Protein AF-A0A1I6BSB5-F1 (afdb_monomer)

Sequence (96 aa):
MFKRLLEFLFGSKPVQDVSISQTVQTVASDDEYSLTKKQTEYALKLIKRLEGEYELAVDPSELKVKDLNRLIAHNRFKNKGTLVNLAKKGVLRKAQ

Radius of gyration: 15.85 Å; Cα contacts (8 Å, |Δi|>4): 82; chains: 1; bounding box: 37×31×41 Å

Secondary structure (DSSP, 8-state):
--HHHHHHHH-------------------TT-PBPPHHHHHHHHHHHHTTTTTEEE-S-GGG-BHHHHHHHHHHHHH--HHHHHHHHHTTSEEE--

Solvent-accessible surface area (backbone atoms only — not comparable to full-atom values): 5972 Å² total; per-residue (Å²): 126,67,68,64,52,52,41,70,77,65,62,73,79,90,84,81,94,77,82,95,72,98,65,95,65,79,74,76,62,92,69,73,48,61,51,52,72,70,52,37,57,49,40,51,58,54,48,59,74,35,63,84,53,33,40,80,58,54,63,73,79,73,42,30,52,65,54,43,51,35,51,50,46,24,74,74,68,67,40,63,67,40,56,54,53,36,34,76,69,49,48,28,38,72,47,130

pLDDT: mean 77.74, std 20.62, range [34.59, 96.31]

Structure (mmCIF, N/CA/C/O backbone):
data_AF-A0A1I6BSB5-F1
#
_entry.id   AF-A0A1I6BSB5-F1
#
loop_
_atom_site.group_PDB
_atom_site.id
_atom_site.type_symbol
_atom_site.label_atom_id
_atom_site.label_alt_id
_atom_site.label_comp_id
_atom_site.label_asym_id
_atom_site.label_entity_id
_atom_site.label_seq_id
_atom_site.pdbx_PDB_ins_code
_atom_site.Cartn_x
_atom_site.Cartn_y
_atom_site.Cartn_z
_atom_site.occupancy
_atom_site.B_iso_or_equiv
_atom_site.auth_seq_id
_atom_site.auth_comp_id
_atom_site.auth_asym_id
_atom_site.auth_atom_id
_atom_site.pdbx_PDB_model_num
ATOM 1 N N . MET A 1 1 ? 1.247 1.759 -22.387 1.00 54.09 1 MET A N 1
ATOM 2 C CA . MET A 1 1 ? 1.660 3.042 -21.764 1.00 54.09 1 MET A CA 1
ATOM 3 C C . MET A 1 1 ? 2.070 2.923 -20.283 1.00 54.09 1 MET A C 1
ATOM 5 O O . MET A 1 1 ? 2.857 3.739 -19.831 1.00 54.09 1 MET A O 1
ATOM 9 N N . PHE A 1 2 ? 1.615 1.909 -19.527 1.00 55.41 2 PHE A N 1
ATOM 10 C CA . PHE A 1 2 ? 1.982 1.722 -18.105 1.00 55.41 2 PHE A CA 1
ATOM 11 C C . PHE A 1 2 ? 3.404 1.167 -17.873 1.00 55.41 2 PHE A C 1
ATOM 13 O O . PHE A 1 2 ? 4.065 1.557 -16.916 1.00 55.41 2 PHE A O 1
ATOM 20 N N . LYS A 1 3 ? 3.894 0.311 -18.786 1.00 52.59 3 LYS A N 1
ATOM 21 C CA . LYS A 1 3 ? 5.205 -0.364 -18.693 1.00 52.59 3 LYS A CA 1
ATOM 22 C C . LYS A 1 3 ? 6.389 0.623 -18.615 1.00 52.59 3 LYS A C 1
ATOM 24 O O . LYS A 1 3 ? 7.204 0.518 -17.709 1.00 52.59 3 LYS A O 1
ATOM 29 N N . ARG A 1 4 ? 6.381 1.675 -19.449 1.00 59.69 4 ARG A N 1
ATOM 30 C CA . ARG A 1 4 ? 7.403 2.747 -19.452 1.00 59.69 4 ARG A CA 1
ATOM 31 C C . ARG A 1 4 ? 7.471 3.571 -18.159 1.00 59.69 4 ARG A C 1
ATOM 33 O O . ARG A 1 4 ? 8.517 4.117 -17.840 1.00 59.69 4 ARG A O 1
ATOM 40 N N . LEU A 1 5 ? 6.369 3.690 -17.413 1.00 58.28 5 LEU A N 1
ATOM 41 C CA . LEU A 1 5 ? 6.350 4.456 -16.160 1.00 58.28 5 LEU A CA 1
ATOM 42 C C . LEU A 1 5 ? 6.969 3.663 -15.004 1.00 58.28 5 LEU A C 1
ATOM 44 O O . LEU A 1 5 ? 7.631 4.245 -14.153 1.00 58.28 5 LEU A O 1
ATOM 48 N N . LEU A 1 6 ? 6.782 2.341 -14.990 1.00 61.31 6 LEU A N 1
ATOM 49 C CA . LEU A 1 6 ? 7.470 1.461 -14.044 1.00 61.31 6 LEU A CA 1
ATOM 50 C C . LEU A 1 6 ? 8.975 1.421 -14.336 1.00 61.31 6 LEU A C 1
ATOM 52 O O . LEU A 1 6 ? 9.768 1.511 -13.406 1.00 61.31 6 LEU A O 1
ATOM 56 N N . GLU A 1 7 ? 9.363 1.388 -15.614 1.00 59.00 7 GLU A N 1
ATOM 57 C CA . GLU A 1 7 ? 10.765 1.517 -16.036 1.00 59.00 7 GLU A CA 1
ATOM 58 C C . GLU A 1 7 ? 11.378 2.863 -15.615 1.00 59.00 7 GLU A C 1
ATOM 60 O O . GLU A 1 7 ? 12.497 2.886 -15.115 1.00 59.00 7 GLU A O 1
ATOM 65 N N . PHE A 1 8 ? 10.643 3.974 -15.740 1.00 65.62 8 PHE A N 1
ATOM 66 C CA . PHE A 1 8 ? 11.106 5.299 -15.309 1.00 65.62 8 PHE A CA 1
ATOM 67 C C . PHE A 1 8 ? 11.229 5.431 -13.781 1.00 65.62 8 PHE A C 1
ATOM 69 O O . PHE A 1 8 ? 12.173 6.041 -13.288 1.00 65.62 8 PHE A O 1
ATOM 76 N N . LEU A 1 9 ? 10.289 4.859 -13.021 1.00 61.56 9 LEU A N 1
ATOM 77 C CA . LEU A 1 9 ? 10.278 4.954 -11.556 1.00 61.56 9 LEU A CA 1
ATOM 78 C C . LEU A 1 9 ? 11.246 3.978 -10.871 1.00 61.56 9 LEU A C 1
ATOM 80 O O . LEU A 1 9 ? 11.667 4.248 -9.747 1.00 61.56 9 LEU A O 1
ATOM 84 N N . PHE A 1 10 ? 11.593 2.858 -11.517 1.00 66.25 10 PHE A N 1
ATOM 85 C CA . PHE A 1 10 ? 12.376 1.784 -10.890 1.00 66.25 10 PHE A CA 1
ATOM 86 C C . PHE A 1 10 ? 13.611 1.331 -11.676 1.00 66.25 10 PHE A C 1
ATOM 88 O O . PHE A 1 10 ? 14.343 0.488 -11.171 1.00 66.25 10 PHE A O 1
ATOM 95 N N . GLY A 1 11 ? 13.878 1.904 -12.854 1.00 48.19 11 GLY A N 1
ATOM 96 C CA . GLY A 1 11 ? 15.150 1.795 -13.569 1.00 48.19 11 GLY A CA 1
ATOM 97 C C . GLY A 1 11 ? 15.646 0.364 -13.770 1.00 48.19 11 GLY A C 1
ATOM 98 O O . GLY A 1 11 ? 16.581 -0.060 -13.096 1.00 48.19 11 GLY A O 1
ATOM 99 N N . SER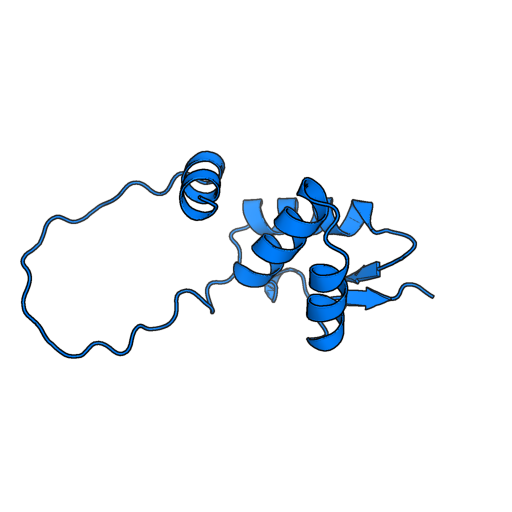 A 1 12 ? 15.076 -0.365 -14.732 1.00 51.62 12 SER A N 1
ATOM 100 C CA . SER A 1 12 ? 15.689 -1.608 -15.212 1.00 51.62 12 SER A CA 1
ATOM 101 C C . SER A 1 12 ? 16.541 -1.295 -16.443 1.00 51.62 12 SER A C 1
ATOM 103 O O . SER A 1 12 ? 16.018 -0.857 -17.467 1.00 51.62 12 SER A O 1
ATOM 105 N N . LYS A 1 13 ? 17.866 -1.455 -16.335 1.00 52.81 13 LYS A N 1
ATOM 106 C CA . LYS A 1 13 ? 18.762 -1.429 -17.500 1.00 52.81 13 LYS A CA 1
ATOM 107 C C . LYS A 1 13 ? 18.539 -2.717 -18.301 1.00 52.81 13 LYS A C 1
ATOM 109 O O . LYS A 1 13 ? 18.580 -3.784 -17.689 1.00 52.81 13 LYS A O 1
ATOM 114 N N . PRO A 1 14 ? 18.367 -2.669 -19.632 1.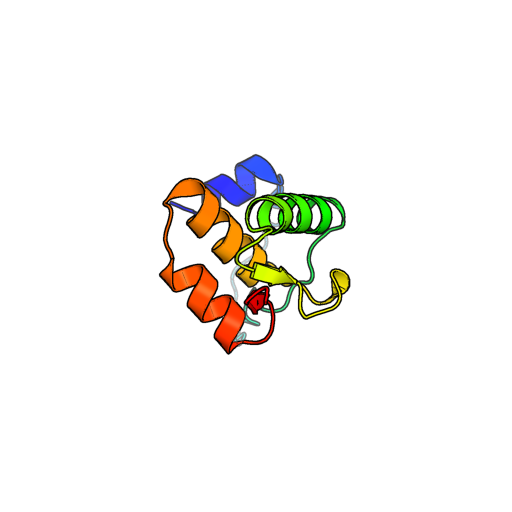00 44.47 14 PRO A N 1
ATOM 115 C CA . PRO A 1 14 ? 18.387 -3.884 -20.428 1.00 44.47 14 PRO A CA 1
ATOM 116 C C . PRO A 1 14 ? 19.832 -4.389 -20.512 1.00 44.47 14 PRO A C 1
ATOM 118 O O . PRO A 1 14 ? 20.711 -3.697 -21.021 1.00 44.47 14 PRO A O 1
ATOM 121 N N . VAL A 1 15 ? 20.085 -5.595 -20.008 1.00 52.69 15 VAL A N 1
ATOM 122 C CA . VAL A 1 15 ? 21.269 -6.374 -20.379 1.00 52.69 15 VAL A CA 1
ATOM 123 C C . VAL A 1 15 ? 20.758 -7.653 -21.021 1.00 52.69 15 VAL A C 1
ATOM 125 O O . VAL A 1 15 ? 20.265 -8.525 -20.310 1.00 52.69 15 VAL A O 1
ATOM 128 N N . GLN A 1 16 ? 20.844 -7.722 -22.351 1.00 41.91 16 GLN A N 1
ATOM 129 C CA . GLN A 1 16 ? 21.429 -8.830 -23.121 1.00 41.91 16 GLN A CA 1
ATOM 130 C C . GLN A 1 16 ? 20.982 -8.753 -24.582 1.00 41.91 16 GLN A C 1
ATOM 132 O O . GLN A 1 16 ? 19.799 -8.852 -24.898 1.00 41.91 16 GLN A O 1
ATOM 137 N N . ASP A 1 17 ? 21.972 -8.594 -25.452 1.00 49.69 17 ASP A N 1
ATOM 138 C CA . ASP A 1 17 ? 21.891 -8.892 -26.874 1.00 49.69 17 ASP A CA 1
ATOM 139 C C . ASP A 1 17 ? 22.486 -10.296 -27.044 1.00 49.69 17 ASP A C 1
ATOM 141 O O . ASP A 1 17 ? 23.705 -10.443 -27.001 1.00 49.69 17 ASP A O 1
ATOM 145 N N . VAL A 1 18 ? 21.647 -11.339 -27.096 1.00 44.88 18 VAL A N 1
ATOM 146 C CA . VAL A 1 18 ? 22.058 -12.687 -27.529 1.00 44.88 18 VAL A CA 1
ATOM 147 C C . VAL A 1 18 ? 20.892 -13.391 -28.238 1.00 44.88 18 VAL A C 1
ATOM 149 O O . VAL A 1 18 ? 19.926 -13.823 -27.616 1.00 44.88 18 VAL A O 1
ATOM 152 N N . SER A 1 19 ? 21.039 -13.479 -29.561 1.00 44.34 19 SER A N 1
ATOM 153 C CA . SER A 1 19 ? 20.674 -14.562 -30.488 1.00 44.34 19 SER A CA 1
ATOM 154 C C . SER A 1 19 ? 19.376 -15.344 -30.253 1.00 44.34 19 SER A C 1
ATOM 156 O O . SER A 1 19 ? 19.279 -16.240 -29.418 1.00 44.34 19 SER A O 1
ATOM 158 N N . ILE A 1 20 ? 18.406 -15.078 -31.128 1.00 52.91 20 ILE A N 1
ATOM 159 C CA . ILE A 1 20 ? 17.122 -15.773 -31.240 1.00 52.91 20 ILE A CA 1
ATOM 160 C C . ILE A 1 20 ? 17.347 -17.226 -31.694 1.00 52.91 20 ILE A C 1
ATOM 162 O O . ILE A 1 20 ? 17.808 -17.482 -32.804 1.00 52.91 20 ILE A O 1
ATOM 166 N N . SER A 1 21 ? 16.950 -18.188 -30.864 1.00 44.62 21 SER A N 1
ATOM 167 C CA . SER A 1 21 ? 16.553 -19.528 -31.304 1.00 44.62 21 SER A CA 1
ATOM 168 C C . SER A 1 21 ? 15.274 -19.913 -30.574 1.00 44.62 21 SER A C 1
ATOM 170 O O . SER A 1 21 ? 15.202 -19.898 -29.347 1.00 44.62 21 SER A O 1
ATOM 172 N N . GLN A 1 22 ? 14.234 -20.181 -31.360 1.00 50.81 22 GLN A N 1
ATOM 173 C CA . GLN A 1 22 ? 12.923 -20.597 -30.885 1.00 50.81 22 GLN A CA 1
ATOM 174 C C . GLN A 1 22 ? 13.028 -21.948 -30.174 1.00 50.81 22 GLN A C 1
ATOM 176 O O . GLN A 1 22 ? 13.118 -22.995 -30.806 1.00 50.81 22 GLN A O 1
ATOM 181 N N . THR A 1 23 ? 12.923 -21.921 -28.851 1.00 35.34 23 THR A N 1
ATOM 182 C CA . THR A 1 23 ? 12.451 -23.052 -28.054 1.00 35.34 23 THR A CA 1
ATOM 183 C C . THR A 1 23 ? 11.323 -22.552 -27.176 1.00 35.34 23 THR A C 1
ATOM 185 O O . THR A 1 23 ? 11.470 -21.543 -26.490 1.00 35.34 23 THR A O 1
ATOM 188 N N . VAL A 1 24 ? 10.194 -23.251 -27.256 1.00 44.84 24 VAL A N 1
ATOM 189 C CA . VAL A 1 24 ? 8.959 -23.052 -26.499 1.00 44.84 24 VAL A CA 1
ATOM 190 C C . VAL A 1 24 ? 9.278 -22.826 -25.019 1.00 44.84 24 VAL A C 1
ATOM 192 O O . VAL A 1 24 ? 9.462 -23.768 -24.258 1.00 44.84 24 VAL A O 1
ATOM 195 N N . GLN A 1 25 ? 9.354 -21.564 -24.608 1.00 35.56 25 GLN A N 1
ATOM 196 C CA . GLN A 1 25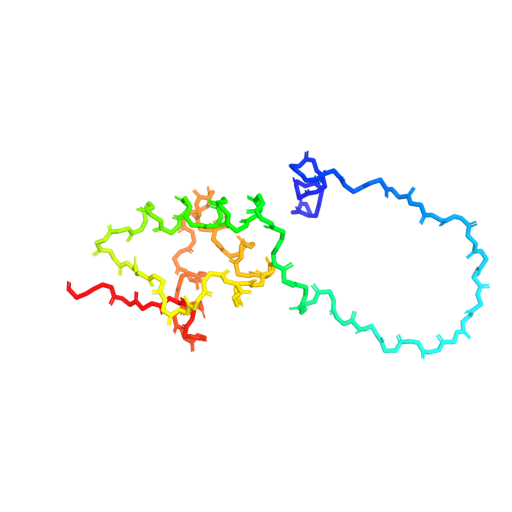 ? 9.287 -21.181 -23.211 1.00 35.56 25 GLN A CA 1
ATOM 197 C C . GLN A 1 25 ? 7.860 -20.712 -22.996 1.00 35.56 25 GLN A C 1
ATOM 199 O O . GLN A 1 25 ? 7.463 -19.638 -23.450 1.00 35.56 25 GLN A O 1
ATOM 204 N N . THR A 1 26 ? 7.072 -21.557 -22.328 1.00 34.59 26 THR A N 1
ATOM 205 C CA . THR A 1 26 ? 6.027 -21.090 -21.418 1.00 34.59 26 THR A CA 1
ATOM 206 C C . THR A 1 26 ? 6.517 -19.792 -20.811 1.00 34.59 26 THR A C 1
ATOM 208 O O . THR A 1 26 ? 7.514 -19.804 -20.090 1.00 34.59 26 THR A O 1
ATOM 211 N N . VAL A 1 27 ? 5.879 -18.685 -21.187 1.00 41.84 27 VAL A N 1
ATOM 212 C CA . VAL A 1 27 ? 6.094 -17.386 -20.569 1.00 41.84 27 VAL A CA 1
ATOM 213 C C . VAL A 1 27 ? 5.839 -17.598 -19.085 1.00 41.84 27 VAL A C 1
ATOM 215 O O . VAL A 1 27 ? 4.693 -17.636 -18.646 1.00 41.84 27 VAL A O 1
ATOM 218 N N . ALA A 1 28 ? 6.912 -17.866 -18.338 1.00 39.03 28 ALA A N 1
ATOM 219 C CA . ALA A 1 28 ? 6.930 -17.802 -16.898 1.00 39.03 28 ALA A CA 1
ATOM 220 C C . ALA A 1 28 ? 6.493 -16.378 -16.626 1.00 39.03 28 ALA A C 1
ATOM 222 O O . ALA A 1 28 ? 7.192 -15.406 -16.904 1.00 39.03 28 ALA A O 1
ATOM 223 N N . SER A 1 29 ? 5.215 -16.286 -16.319 1.00 43.66 29 SER A N 1
ATOM 224 C CA . SER A 1 29 ? 4.484 -15.058 -16.227 1.00 43.66 29 SER A CA 1
ATOM 225 C C . SER A 1 29 ? 5.243 -14.159 -15.260 1.00 43.66 29 SER A C 1
ATOM 227 O O . SER A 1 29 ? 5.527 -14.597 -14.146 1.00 43.66 29 SER A O 1
ATOM 229 N N . ASP A 1 30 ? 5.529 -12.918 -15.663 1.00 49.69 30 ASP A N 1
ATOM 230 C CA . ASP A 1 30 ? 6.091 -11.798 -14.869 1.00 49.69 30 ASP A CA 1
ATOM 231 C C . ASP A 1 30 ? 5.267 -11.470 -13.585 1.00 49.69 30 ASP A C 1
ATOM 233 O O . ASP A 1 30 ? 5.361 -10.404 -12.977 1.00 49.69 30 ASP A O 1
ATOM 237 N N . ASP A 1 31 ? 4.396 -12.389 -13.185 1.00 48.38 31 ASP A N 1
ATOM 238 C CA . ASP A 1 31 ? 3.234 -12.270 -12.330 1.00 48.38 31 ASP A CA 1
ATOM 239 C C . ASP A 1 31 ? 3.506 -12.695 -10.882 1.00 48.38 31 ASP A C 1
ATOM 241 O O . ASP A 1 31 ? 2.670 -12.434 -10.013 1.00 48.38 31 ASP A O 1
ATOM 245 N N . GLU A 1 32 ? 4.654 -13.324 -10.620 1.00 55.38 32 GLU A N 1
ATOM 246 C CA . GLU A 1 32 ? 5.031 -13.860 -9.306 1.00 55.38 32 GLU A CA 1
ATOM 247 C C . GLU A 1 32 ? 6.227 -13.178 -8.646 1.00 55.38 32 GLU A C 1
ATOM 249 O O . GLU A 1 32 ? 6.592 -13.549 -7.534 1.00 55.38 32 GLU A O 1
ATOM 254 N N . TYR A 1 33 ? 6.803 -12.144 -9.259 1.00 68.81 33 TYR A N 1
ATOM 255 C CA . TYR A 1 33 ? 7.903 -11.431 -8.620 1.00 68.81 33 TYR A CA 1
ATOM 256 C C . TYR A 1 33 ? 7.428 -10.682 -7.365 1.00 68.81 33 TYR A C 1
ATOM 258 O O . TYR A 1 33 ? 6.537 -9.821 -7.418 1.00 68.81 33 TYR A O 1
ATOM 266 N N . SER A 1 34 ? 8.046 -11.025 -6.232 1.00 80.38 34 SER A N 1
ATOM 267 C CA . SER A 1 34 ? 7.960 -10.285 -4.973 1.00 80.38 34 SER A CA 1
ATOM 268 C C . SER A 1 34 ? 8.464 -8.856 -5.160 1.00 80.38 34 SER A C 1
ATOM 270 O O . SER A 1 34 ? 9.356 -8.586 -5.969 1.00 80.38 34 SER A O 1
ATOM 272 N N . LEU A 1 35 ? 7.890 -7.918 -4.410 1.00 87.75 35 LEU A N 1
ATOM 273 C CA . LEU A 1 35 ? 8.327 -6.526 -4.450 1.00 87.75 35 LEU A CA 1
ATOM 274 C C . LEU A 1 35 ? 9.745 -6.362 -3.880 1.00 87.75 35 LEU A C 1
ATOM 276 O O . LEU A 1 35 ? 10.108 -6.953 -2.866 1.00 87.75 35 LEU A O 1
ATOM 280 N N . THR A 1 36 ? 10.540 -5.483 -4.495 1.00 90.62 36 THR A N 1
ATOM 281 C CA . THR A 1 36 ? 11.761 -4.971 -3.852 1.00 90.62 36 THR A CA 1
ATOM 282 C C . THR A 1 36 ? 11.398 -4.141 -2.620 1.00 90.62 36 THR A C 1
ATOM 284 O O . THR A 1 36 ? 10.321 -3.549 -2.565 1.00 90.62 36 THR A O 1
ATOM 287 N N . LYS A 1 37 ? 12.328 -3.975 -1.671 1.00 90.00 37 LYS A N 1
ATOM 288 C CA . LYS A 1 37 ? 12.106 -3.164 -0.458 1.00 90.00 37 LYS A CA 1
ATOM 289 C C . LYS A 1 37 ? 11.505 -1.779 -0.752 1.00 90.00 37 LYS A C 1
ATOM 291 O O . LYS A 1 37 ? 10.507 -1.400 -0.148 1.00 90.00 37 LYS A O 1
ATOM 296 N N . LYS A 1 38 ? 12.053 -1.058 -1.739 1.00 91.12 38 LYS A N 1
ATOM 297 C CA . LYS A 1 38 ? 11.546 0.266 -2.154 1.00 91.12 38 LYS A CA 1
ATOM 298 C C . LYS A 1 38 ? 10.122 0.201 -2.714 1.00 91.12 38 LYS A C 1
ATOM 300 O O . LYS A 1 38 ? 9.322 1.106 -2.492 1.00 91.12 38 LYS A O 1
ATOM 305 N N . GLN A 1 39 ? 9.805 -0.853 -3.463 1.00 91.94 39 GLN A N 1
ATOM 306 C CA . GLN A 1 39 ? 8.463 -1.064 -4.002 1.00 91.94 39 GLN A CA 1
ATOM 307 C C . GLN A 1 39 ? 7.462 -1.416 -2.898 1.00 91.94 39 GLN A C 1
ATOM 309 O O . GLN A 1 39 ? 6.351 -0.889 -2.924 1.00 91.94 39 GLN A O 1
ATOM 314 N N . THR A 1 40 ? 7.852 -2.231 -1.914 1.00 93.94 40 THR A N 1
ATOM 315 C CA . THR A 1 40 ? 7.031 -2.548 -0.737 1.00 93.94 40 THR A CA 1
ATOM 316 C C . THR A 1 40 ? 6.749 -1.297 0.086 1.00 93.94 40 THR A C 1
ATOM 318 O O . THR A 1 40 ? 5.593 -0.999 0.367 1.00 93.94 40 THR A O 1
ATOM 321 N N . GLU A 1 41 ? 7.774 -0.498 0.398 1.00 95.38 41 GLU A N 1
ATOM 322 C CA . GLU A 1 41 ? 7.617 0.785 1.100 1.00 95.38 41 GLU A CA 1
ATOM 323 C C . GLU A 1 41 ? 6.644 1.716 0.364 1.00 95.38 41 GLU A C 1
ATOM 325 O O . GLU A 1 41 ? 5.771 2.346 0.971 1.00 95.38 41 GLU A O 1
ATOM 330 N N . TYR A 1 42 ? 6.749 1.775 -0.965 1.00 95.50 42 TYR A N 1
ATOM 331 C CA . TYR A 1 42 ? 5.836 2.568 -1.774 1.00 95.50 42 TYR A CA 1
ATOM 332 C C . TYR A 1 42 ? 4.406 2.007 -1.768 1.00 95.50 42 TYR A C 1
ATOM 334 O O . TYR A 1 42 ? 3.460 2.780 -1.614 1.00 95.50 42 TYR A O 1
ATOM 342 N N . ALA A 1 43 ? 4.231 0.686 -1.874 1.00 95.56 43 ALA A N 1
ATOM 343 C CA . ALA A 1 43 ? 2.925 0.035 -1.777 1.00 95.56 43 ALA A CA 1
ATOM 344 C C . ALA A 1 43 ? 2.249 0.339 -0.433 1.00 95.56 43 ALA A C 1
ATOM 346 O O . ALA A 1 43 ? 1.099 0.775 -0.412 1.00 95.56 43 ALA A O 1
ATOM 347 N N . LEU A 1 44 ? 2.985 0.213 0.674 1.00 95.94 44 LEU A N 1
ATOM 348 C CA . LEU A 1 44 ? 2.497 0.537 2.014 1.00 95.94 44 LEU A CA 1
ATOM 349 C C . LEU A 1 44 ? 2.083 2.007 2.128 1.00 95.94 44 LEU A C 1
ATOM 351 O O . LEU A 1 44 ? 1.020 2.306 2.664 1.00 95.94 44 LEU A O 1
ATOM 355 N N . LYS A 1 45 ? 2.854 2.936 1.550 1.00 96.31 45 LYS A N 1
ATOM 356 C CA . LYS A 1 45 ? 2.475 4.358 1.499 1.00 96.31 45 LYS A CA 1
ATOM 357 C C . LYS A 1 45 ? 1.176 4.596 0.724 1.00 96.31 45 LYS A C 1
ATOM 359 O O . LYS A 1 45 ? 0.423 5.504 1.073 1.00 96.31 45 LYS A O 1
ATOM 364 N N . LEU A 1 46 ? 0.919 3.831 -0.339 1.00 95.50 46 LEU A N 1
ATOM 365 C CA . LEU A 1 46 ? -0.335 3.919 -1.089 1.00 95.50 46 LEU A CA 1
ATOM 366 C C . LEU A 1 46 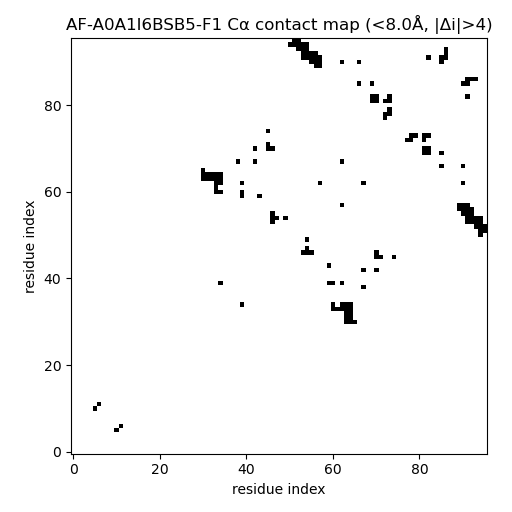? -1.509 3.357 -0.287 1.00 95.50 46 LEU A C 1
ATOM 368 O O . LEU A 1 46 ? -2.556 3.995 -0.263 1.00 95.50 46 LEU A O 1
ATOM 372 N N . ILE A 1 47 ? -1.326 2.218 0.385 1.00 94.56 47 ILE A N 1
ATOM 373 C CA . ILE A 1 47 ? -2.351 1.607 1.242 1.00 94.56 47 ILE A CA 1
ATOM 374 C C . ILE A 1 47 ? -2.673 2.514 2.426 1.00 94.56 47 ILE A C 1
ATOM 376 O O . ILE A 1 47 ? -3.841 2.706 2.729 1.00 94.56 47 ILE A O 1
ATOM 380 N N . LYS A 1 48 ? -1.669 3.169 3.018 1.00 94.25 48 LYS A N 1
ATOM 381 C CA . LYS A 1 48 ? -1.863 4.144 4.097 1.00 94.25 48 LYS A CA 1
ATOM 382 C C . LYS A 1 48 ? -2.840 5.267 3.724 1.00 94.25 48 LYS A C 1
ATOM 384 O O . LYS A 1 48 ? -3.578 5.768 4.554 1.00 94.25 48 LYS A O 1
ATOM 389 N N . ARG A 1 49 ? -2.892 5.663 2.449 1.00 92.81 49 ARG A N 1
ATOM 390 C CA . ARG A 1 49 ? -3.849 6.680 1.967 1.00 92.81 49 ARG A CA 1
ATOM 391 C C . ARG A 1 49 ? -5.288 6.170 1.866 1.00 92.81 49 ARG A C 1
ATOM 393 O O . ARG A 1 49 ? -6.171 6.965 1.567 1.00 92.81 49 ARG A O 1
ATOM 400 N N . LEU A 1 50 ? -5.491 4.865 2.017 1.00 91.88 50 LEU A N 1
ATOM 401 C CA . LEU A 1 50 ? -6.790 4.196 2.038 1.00 91.88 50 LEU A CA 1
ATOM 402 C C . LEU A 1 50 ? -7.257 3.908 3.473 1.00 91.88 50 LEU A C 1
ATOM 404 O O . LEU A 1 50 ? -8.308 3.288 3.634 1.00 91.88 50 LEU A O 1
ATOM 408 N N . GLU A 1 51 ? -6.487 4.326 4.490 1.00 83.88 51 GLU A N 1
ATOM 409 C CA . GLU A 1 51 ? -6.860 4.200 5.903 1.00 83.88 51 GLU A CA 1
ATOM 410 C C . GLU A 1 51 ? -8.284 4.736 6.123 1.00 83.88 51 GLU A C 1
ATOM 412 O O . GLU A 1 51 ? -8.646 5.805 5.629 1.00 83.88 51 GLU A O 1
ATOM 417 N N . GLY A 1 52 ? -9.101 3.955 6.831 1.00 86.44 52 GLY A N 1
ATOM 418 C CA . GLY A 1 52 ? -10.527 4.222 7.044 1.00 86.44 52 GLY A CA 1
ATOM 419 C C . GLY A 1 52 ? -11.468 3.535 6.048 1.00 86.44 52 GLY A C 1
ATOM 420 O O . GLY A 1 52 ? -12.634 3.343 6.367 1.00 86.44 52 GLY A O 1
ATOM 421 N N . GLU A 1 53 ? -10.984 3.096 4.881 1.00 90.50 53 GLU A N 1
ATOM 422 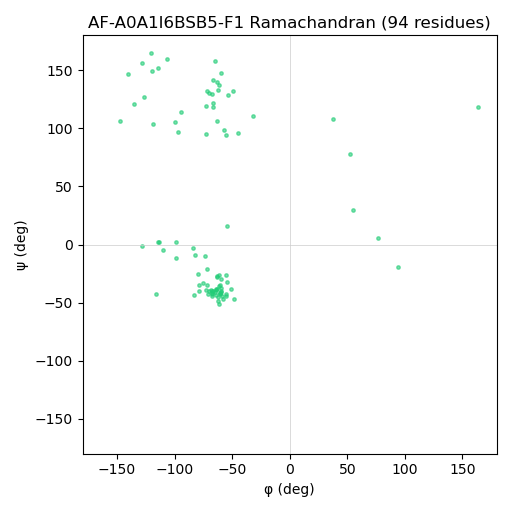C CA . GLU A 1 53 ? -11.778 2.291 3.934 1.00 90.50 53 GLU A CA 1
ATOM 423 C C . GLU A 1 53 ? -11.207 0.885 3.744 1.00 90.50 53 GLU A C 1
ATOM 425 O O . GLU A 1 53 ? -11.955 -0.093 3.676 1.00 90.50 53 GLU A O 1
ATOM 430 N N . TYR A 1 54 ? -9.881 0.778 3.632 1.00 93.50 54 TYR A N 1
ATOM 431 C CA . TYR A 1 54 ? -9.185 -0.482 3.409 1.00 93.50 54 TYR A CA 1
ATOM 432 C C . TYR A 1 54 ? -7.897 -0.568 4.220 1.00 93.50 54 TYR A C 1
ATOM 434 O O . TYR A 1 54 ? -7.174 0.411 4.388 1.00 93.50 54 TYR A O 1
ATOM 442 N N . GLU A 1 55 ? -7.575 -1.785 4.635 1.00 94.06 55 GLU A N 1
ATOM 443 C CA . GLU A 1 55 ? -6.342 -2.145 5.324 1.00 94.06 55 GLU A CA 1
ATOM 444 C C . GLU A 1 55 ? -5.659 -3.331 4.633 1.00 94.06 55 GLU A C 1
ATOM 446 O O . GLU A 1 55 ? -6.296 -4.107 3.911 1.00 94.06 55 GLU A O 1
ATOM 451 N N . LEU A 1 56 ? -4.342 -3.451 4.819 1.00 94.88 56 LEU A N 1
ATOM 452 C CA . LEU A 1 56 ? -3.579 -4.588 4.310 1.00 94.88 56 LEU A CA 1
ATOM 453 C C . LEU A 1 56 ? -3.951 -5.844 5.109 1.00 94.88 56 LEU A C 1
ATOM 455 O O . LEU A 1 56 ? -3.954 -5.819 6.336 1.00 94.88 56 LEU A O 1
ATOM 459 N N . ALA A 1 57 ? -4.261 -6.933 4.408 1.00 94.56 57 ALA A N 1
ATOM 460 C CA . ALA A 1 57 ? -4.705 -8.187 5.016 1.00 94.56 57 ALA A CA 1
ATO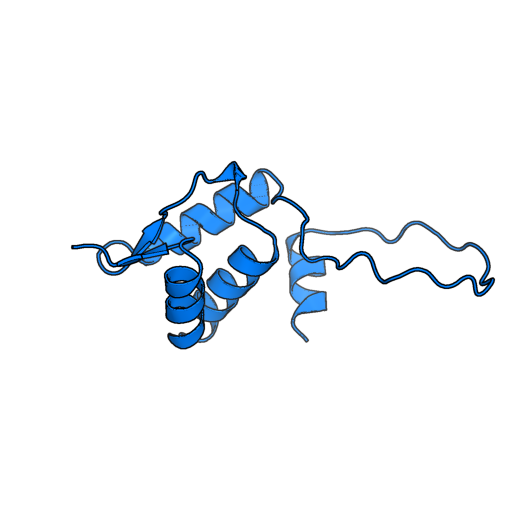M 461 C C . ALA A 1 57 ? -3.676 -9.328 4.921 1.00 94.56 57 ALA A C 1
ATOM 463 O O . ALA A 1 57 ? -3.902 -10.395 5.484 1.00 94.56 57 ALA A O 1
ATOM 464 N N . VAL A 1 58 ? -2.557 -9.089 4.236 1.00 93.81 58 VAL A N 1
ATOM 465 C CA . VAL A 1 58 ? -1.435 -10.024 4.063 1.00 93.81 58 VAL A CA 1
ATOM 466 C C . VAL A 1 58 ? -0.150 -9.422 4.620 1.00 93.81 58 VAL A C 1
ATOM 468 O O . VAL A 1 58 ? -0.072 -8.210 4.837 1.00 93.81 58 VAL A O 1
ATOM 471 N N . ASP A 1 59 ? 0.880 -10.241 4.818 1.00 93.94 59 ASP A N 1
ATOM 472 C CA . ASP A 1 59 ? 2.198 -9.707 5.149 1.00 93.94 59 ASP A CA 1
ATOM 473 C C . ASP A 1 59 ? 2.732 -8.833 3.988 1.00 93.94 59 ASP A C 1
ATOM 475 O O . ASP A 1 59 ? 2.562 -9.186 2.815 1.00 93.94 59 ASP A O 1
ATOM 479 N N . PRO A 1 60 ? 3.390 -7.686 4.253 1.00 92.44 60 PRO A N 1
ATOM 480 C CA . PRO A 1 60 ? 3.952 -6.843 3.197 1.00 92.44 60 PRO A CA 1
ATOM 481 C C . PRO A 1 60 ? 4.917 -7.565 2.242 1.00 92.44 60 PRO A C 1
ATOM 483 O O . PRO A 1 60 ? 5.074 -7.127 1.101 1.00 92.44 60 PRO A O 1
ATOM 486 N N . SER A 1 61 ? 5.570 -8.644 2.686 1.00 89.81 61 SER A N 1
ATOM 487 C CA . SER A 1 61 ? 6.456 -9.479 1.863 1.00 89.81 61 SER A CA 1
ATOM 488 C C . SER A 1 61 ? 5.712 -10.339 0.836 1.00 89.81 61 SER A C 1
ATOM 490 O O . SER A 1 61 ? 6.295 -10.710 -0.183 1.00 89.81 61 SER A O 1
ATOM 492 N N . GLU A 1 62 ? 4.418 -10.589 1.046 1.00 91.75 62 GLU A N 1
ATOM 493 C CA . GLU A 1 62 ? 3.558 -11.339 0.124 1.00 91.75 62 GLU A CA 1
ATOM 494 C C . GLU A 1 62 ? 3.015 -10.470 -1.018 1.00 91.75 62 GLU A C 1
ATOM 496 O O 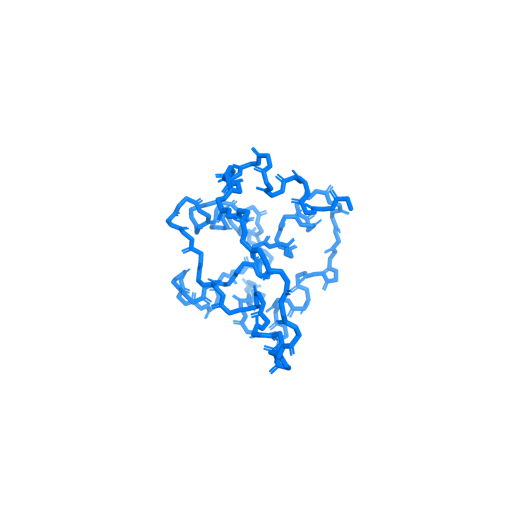. GLU A 1 62 ? 2.438 -10.983 -1.983 1.00 91.75 62 GLU A O 1
ATOM 501 N N . LEU A 1 63 ? 3.210 -9.148 -0.946 1.00 91.94 63 LEU A N 1
ATOM 502 C CA . LEU A 1 63 ? 2.816 -8.246 -2.017 1.00 91.94 63 LEU A CA 1
ATOM 503 C C . LEU A 1 63 ? 3.588 -8.562 -3.299 1.00 91.94 63 LEU A C 1
ATOM 505 O O . LEU A 1 63 ? 4.817 -8.672 -3.322 1.00 91.94 63 LEU A O 1
ATOM 509 N N . LYS A 1 64 ? 2.840 -8.627 -4.401 1.00 91.44 64 LYS A N 1
ATOM 510 C CA . LYS A 1 64 ? 3.387 -8.857 -5.738 1.00 91.44 64 LYS A CA 1
ATOM 511 C C . LYS A 1 64 ? 3.361 -7.577 -6.562 1.00 91.44 64 LYS A C 1
ATOM 513 O O . LYS A 1 64 ? 2.551 -6.671 -6.334 1.00 91.44 64 LYS A O 1
ATOM 518 N N . VAL A 1 65 ? 4.188 -7.524 -7.607 1.00 90.06 65 VAL A N 1
ATOM 519 C CA . VAL A 1 65 ? 4.233 -6.400 -8.569 1.00 90.06 65 VAL A CA 1
ATOM 520 C C . VAL A 1 65 ? 2.842 -6.052 -9.114 1.00 90.06 65 VAL A C 1
ATOM 522 O O . VAL A 1 65 ? 2.483 -4.879 -9.252 1.00 90.06 65 VAL A O 1
ATOM 525 N N . LYS A 1 66 ? 2.003 -7.063 -9.362 1.00 90.88 66 LYS A N 1
ATOM 526 C CA . LYS A 1 66 ? 0.618 -6.877 -9.811 1.00 90.88 66 LYS A CA 1
ATOM 527 C C . LYS A 1 66 ? -0.253 -6.098 -8.824 1.00 90.88 66 LYS A C 1
ATOM 529 O O . LYS A 1 66 ? -1.131 -5.352 -9.264 1.00 90.88 66 LYS A O 1
ATOM 534 N N . ASP A 1 67 ? -0.044 -6.268 -7.528 1.00 93.50 67 ASP A N 1
ATOM 535 C CA . ASP A 1 67 ? -0.849 -5.600 -6.509 1.00 93.50 67 ASP A CA 1
ATOM 536 C C . ASP A 1 67 ? -0.407 -4.152 -6.344 1.00 93.50 67 ASP A C 1
ATOM 538 O O . ASP A 1 67 ? -1.250 -3.253 -6.368 1.00 93.50 67 ASP A O 1
ATOM 542 N N . LEU A 1 68 ? 0.906 -3.899 -6.376 1.00 94.12 68 LEU A N 1
ATOM 543 C CA . LEU A 1 68 ? 1.438 -2.542 -6.489 1.00 94.12 68 LEU A CA 1
ATOM 544 C C . LEU A 1 68 ? 0.884 -1.816 -7.727 1.00 94.12 68 LEU A C 1
ATOM 546 O O . LEU A 1 68 ? 0.439 -0.673 -7.628 1.00 94.12 68 LEU A O 1
ATOM 550 N N . ASN A 1 69 ? 0.829 -2.477 -8.885 1.00 92.06 69 ASN A N 1
ATOM 551 C CA . ASN A 1 69 ? 0.270 -1.883 -10.103 1.00 92.06 69 ASN A CA 1
ATOM 552 C C . ASN A 1 69 ? -1.203 -1.479 -9.938 1.00 92.06 69 ASN A C 1
ATOM 554 O O . ASN A 1 69 ? -1.612 -0.410 -10.400 1.00 92.06 69 ASN A O 1
ATOM 558 N N . ARG A 1 70 ? -2.002 -2.301 -9.246 1.00 93.81 70 ARG A N 1
ATOM 559 C CA . ARG A 1 70 ? -3.408 -1.997 -8.928 1.00 93.81 70 ARG A CA 1
ATOM 560 C C . ARG A 1 70 ? -3.542 -0.823 -7.962 1.00 93.81 70 ARG A C 1
ATOM 562 O O . ARG A 1 70 ? -4.423 0.017 -8.167 1.0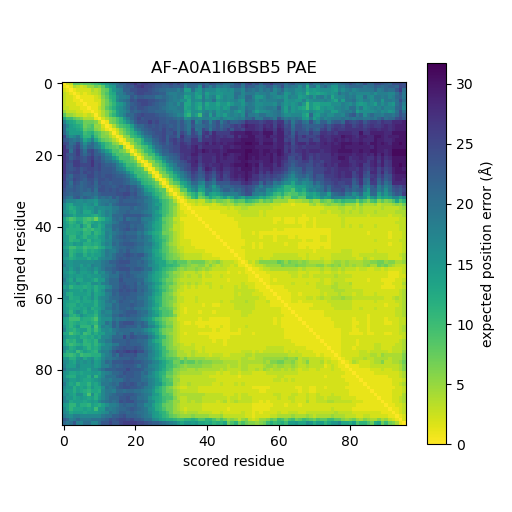0 93.81 70 ARG A O 1
ATOM 569 N N . LEU A 1 71 ? -2.663 -0.741 -6.963 1.00 94.69 71 LEU A N 1
ATOM 570 C CA . LEU A 1 71 ? -2.601 0.375 -6.017 1.00 94.69 71 LEU A CA 1
ATOM 571 C C . LEU A 1 71 ? -2.226 1.686 -6.724 1.00 94.69 71 LEU A C 1
ATOM 573 O O . LEU A 1 71 ? -2.876 2.710 -6.511 1.00 94.69 71 LEU A O 1
ATOM 577 N N . ILE A 1 72 ? -1.240 1.661 -7.627 1.00 93.06 72 ILE A N 1
ATOM 578 C CA . ILE A 1 72 ? -0.845 2.825 -8.438 1.00 93.06 72 ILE A CA 1
ATOM 579 C C . ILE A 1 72 ? -2.003 3.277 -9.333 1.00 93.06 72 ILE A C 1
ATOM 581 O O . ILE A 1 72 ? -2.300 4.472 -9.400 1.00 93.06 72 ILE A O 1
ATOM 585 N N . ALA A 1 73 ? -2.676 2.335 -10.002 1.00 91.44 73 ALA A N 1
ATOM 586 C CA . ALA A 1 73 ? -3.822 2.634 -10.854 1.00 91.44 73 ALA A CA 1
ATOM 587 C C . ALA A 1 73 ? -4.969 3.284 -10.065 1.00 91.44 73 ALA A C 1
ATOM 589 O O . ALA A 1 73 ? -5.536 4.276 -10.527 1.00 91.44 73 ALA A O 1
ATOM 590 N N . HIS A 1 74 ? -5.268 2.793 -8.857 1.00 94.44 74 HIS A N 1
ATOM 591 C CA . HIS A 1 74 ? -6.230 3.452 -7.974 1.00 94.44 74 HIS A CA 1
ATOM 592 C C . HIS A 1 74 ? -5.763 4.861 -7.594 1.00 94.44 74 HIS A C 1
ATOM 594 O O . HIS A 1 74 ? -6.497 5.828 -7.773 1.00 94.44 74 HIS A O 1
ATOM 600 N N . ASN A 1 75 ? -4.529 5.011 -7.112 1.00 92.56 75 ASN A N 1
ATOM 601 C CA . ASN A 1 75 ? -4.030 6.302 -6.645 1.00 92.56 75 ASN A CA 1
ATOM 602 C C . ASN A 1 75 ? -4.043 7.372 -7.754 1.00 92.56 75 ASN A C 1
ATOM 604 O O . ASN A 1 75 ? -4.374 8.526 -7.472 1.00 92.56 75 ASN A O 1
ATOM 608 N N . ARG A 1 76 ? -3.729 6.985 -9.001 1.00 91.38 76 ARG A N 1
ATOM 609 C CA . ARG A 1 76 ? -3.662 7.885 -10.164 1.00 91.38 76 ARG A CA 1
ATOM 610 C C . ARG A 1 76 ? -5.018 8.160 -10.815 1.00 91.38 76 ARG A C 1
ATOM 612 O O . ARG A 1 76 ? -5.277 9.302 -11.172 1.00 91.38 76 ARG A O 1
ATOM 619 N N . PHE A 1 77 ? -5.858 7.141 -10.990 1.00 92.19 77 PHE A N 1
ATOM 620 C CA . PHE A 1 77 ? -7.105 7.253 -11.764 1.00 92.19 77 PHE A CA 1
ATOM 621 C C . PHE A 1 77 ? -8.373 7.109 -10.923 1.00 92.19 77 PHE A C 1
ATOM 623 O O . PHE A 1 77 ? -9.467 7.095 -11.473 1.00 92.19 77 PHE A O 1
ATOM 630 N N . LYS A 1 78 ? -8.239 6.946 -9.602 1.00 89.81 78 LYS A N 1
ATOM 631 C CA . LYS A 1 78 ? -9.349 6.715 -8.662 1.00 89.81 78 LYS A CA 1
ATOM 632 C C . LYS A 1 78 ? -10.225 5.513 -9.041 1.00 89.81 78 LYS A C 1
ATOM 634 O O . LYS A 1 78 ? -11.415 5.470 -8.743 1.00 89.81 78 LYS A O 1
ATOM 639 N N . ASN A 1 79 ? -9.633 4.510 -9.696 1.00 89.56 79 ASN A N 1
ATOM 640 C CA . ASN A 1 79 ? -10.345 3.314 -10.137 1.00 89.56 79 ASN A CA 1
ATOM 641 C C . ASN A 1 79 ? -10.685 2.404 -8.945 1.00 89.56 79 ASN A C 1
ATOM 643 O O . ASN A 1 79 ? -9.877 1.569 -8.543 1.00 89.56 79 ASN A O 1
ATOM 647 N N . LYS A 1 80 ? -11.899 2.535 -8.402 1.00 89.25 80 LYS A N 1
ATOM 648 C CA . LYS A 1 80 ? -12.371 1.738 -7.255 1.00 89.25 80 LYS A CA 1
ATOM 649 C C . LYS A 1 80 ? -12.415 0.230 -7.537 1.00 89.25 80 LYS A C 1
ATOM 651 O O . LYS A 1 80 ? -12.257 -0.574 -6.621 1.00 89.25 80 LYS A O 1
ATOM 656 N N . GLY A 1 81 ? -12.573 -0.170 -8.802 1.00 91.75 81 GLY A N 1
ATOM 657 C CA . GLY A 1 81 ? -12.600 -1.576 -9.206 1.00 91.75 81 GLY A CA 1
ATOM 658 C C . GLY A 1 81 ? -11.286 -2.309 -8.921 1.00 91.75 81 GLY A C 1
ATOM 659 O O . GLY A 1 81 ? -11.299 -3.510 -8.651 1.00 91.75 81 GLY A O 1
ATOM 660 N N . THR A 1 82 ? -10.145 -1.608 -8.909 1.00 93.12 82 THR A N 1
ATOM 661 C CA . THR A 1 82 ? -8.869 -2.245 -8.555 1.00 93.12 82 THR A CA 1
ATOM 662 C C . THR A 1 82 ? -8.779 -2.569 -7.066 1.00 93.12 82 THR A C 1
ATOM 664 O O . THR A 1 82 ? -8.249 -3.628 -6.735 1.00 93.12 82 THR A O 1
ATOM 667 N N . LEU A 1 83 ? -9.354 -1.741 -6.185 1.00 93.56 83 LEU A N 1
ATOM 668 C CA . LEU A 1 83 ? -9.433 -2.028 -4.748 1.00 93.56 83 LEU A CA 1
ATOM 669 C C . LEU A 1 83 ? -10.357 -3.212 -4.460 1.00 93.56 83 LEU A C 1
ATOM 671 O O . LEU A 1 83 ? -9.987 -4.104 -3.705 1.00 93.56 83 LEU A O 1
ATOM 675 N N . VAL A 1 84 ? -11.508 -3.287 -5.137 1.00 93.25 84 VAL A N 1
ATOM 676 C CA . VAL A 1 84 ? -12.415 -4.444 -5.036 1.00 93.25 84 VAL A CA 1
ATOM 677 C C . VAL A 1 84 ? -11.712 -5.732 -5.469 1.00 93.25 84 VAL A C 1
ATOM 679 O O . VAL A 1 84 ? -11.864 -6.764 -4.824 1.00 93.25 84 VAL A O 1
ATOM 682 N N . ASN A 1 85 ? -10.910 -5.683 -6.535 1.00 93.94 85 ASN A N 1
ATOM 683 C CA . ASN A 1 85 ? -10.131 -6.839 -6.977 1.00 93.94 85 ASN A CA 1
ATOM 684 C C . ASN A 1 85 ? -9.063 -7.256 -5.961 1.00 93.94 85 ASN A C 1
ATOM 686 O O . ASN A 1 85 ? -8.876 -8.449 -5.743 1.00 93.94 85 ASN A O 1
ATOM 690 N N . LEU A 1 86 ? -8.370 -6.294 -5.346 1.00 94.69 86 LEU A N 1
ATOM 691 C CA . LEU A 1 86 ? -7.407 -6.574 -4.279 1.00 94.69 86 LEU A CA 1
ATOM 692 C C . LEU A 1 86 ? -8.098 -7.178 -3.050 1.00 94.69 86 LEU A C 1
ATOM 694 O O . LEU A 1 86 ? -7.577 -8.126 -2.470 1.00 94.69 86 LEU A O 1
ATOM 698 N N . ALA A 1 87 ? -9.298 -6.698 -2.713 1.00 94.62 87 ALA A N 1
ATOM 699 C CA . ALA A 1 87 ? -10.082 -7.229 -1.606 1.00 94.62 87 ALA A CA 1
ATOM 700 C C . ALA A 1 87 ? -10.590 -8.654 -1.863 1.00 94.62 87 ALA A C 1
ATOM 702 O O . ALA A 1 87 ? -10.447 -9.530 -1.019 1.00 94.62 87 ALA A O 1
ATOM 703 N N . LYS A 1 88 ? -11.104 -8.930 -3.069 1.00 94.44 88 LYS A N 1
ATOM 704 C CA . LYS A 1 88 ? -11.520 -10.285 -3.478 1.00 94.44 88 LYS A CA 1
ATOM 705 C C . LYS A 1 88 ? -10.377 -11.300 -3.446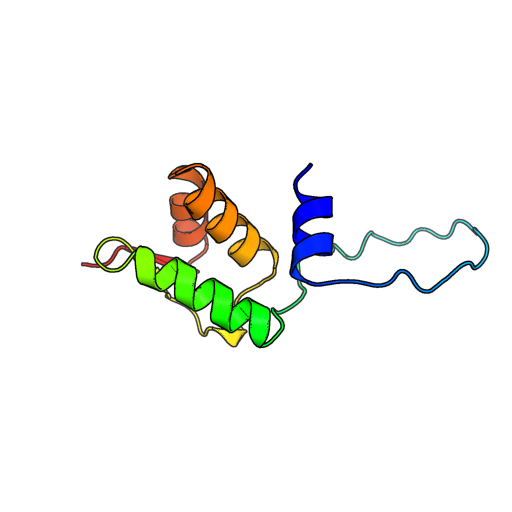 1.00 94.44 88 LYS A C 1
ATOM 707 O O . LYS A 1 88 ? -10.625 -12.481 -3.248 1.00 94.44 88 LYS A O 1
ATOM 712 N N . LYS A 1 89 ? -9.142 -10.846 -3.666 1.00 92.50 89 LYS A N 1
ATOM 713 C CA . LYS A 1 89 ? -7.932 -11.676 -3.589 1.00 92.50 89 LYS A CA 1
ATOM 714 C C . LYS A 1 89 ? -7.384 -11.837 -2.171 1.00 92.50 89 LYS A C 1
ATOM 716 O O . LYS A 1 89 ? -6.389 -12.529 -2.009 1.00 92.50 89 LYS A O 1
ATOM 721 N N . GLY A 1 90 ? -7.984 -11.181 -1.179 1.00 93.75 90 GLY A N 1
ATOM 722 C CA . GLY A 1 90 ? -7.518 -11.207 0.205 1.00 93.75 90 GLY A CA 1
ATOM 723 C C . GLY A 1 90 ? -6.294 -10.334 0.483 1.00 93.75 90 GLY A C 1
ATOM 724 O O . GLY A 1 90 ? -5.804 -10.354 1.599 1.00 93.75 90 GLY A O 1
ATOM 725 N N . VAL A 1 91 ? -5.812 -9.544 -0.485 1.00 95.00 91 VAL A N 1
ATOM 726 C CA . VAL A 1 91 ? -4.663 -8.640 -0.276 1.00 95.00 91 VAL A CA 1
ATOM 727 C C . VAL A 1 91 ? -5.067 -7.445 0.588 1.00 95.00 91 VAL A C 1
ATOM 729 O O . VAL A 1 91 ? -4.308 -6.998 1.445 1.00 95.00 91 VAL A O 1
ATOM 732 N N . LEU A 1 92 ? -6.276 -6.925 0.364 1.00 95.88 92 LEU A N 1
ATOM 733 C CA . LEU A 1 92 ? -6.878 -5.876 1.183 1.00 95.88 92 LEU A CA 1
ATOM 734 C C . LEU A 1 92 ? -8.110 -6.413 1.912 1.00 95.88 92 LEU A C 1
ATOM 736 O O . LEU A 1 92 ? -8.825 -7.272 1.402 1.00 95.88 92 LEU A O 1
ATOM 740 N N . ARG A 1 93 ? -8.416 -5.836 3.067 1.00 95.06 93 ARG A N 1
ATOM 741 C CA . ARG A 1 93 ? -9.692 -6.005 3.767 1.00 95.06 93 ARG A CA 1
ATOM 742 C C . ARG A 1 93 ? -10.352 -4.638 3.900 1.00 95.06 93 ARG A C 1
ATOM 744 O O . ARG A 1 93 ? -9.656 -3.630 3.950 1.00 95.06 93 ARG A O 1
ATOM 751 N N . LYS A 1 94 ? -11.686 -4.586 3.901 1.00 91.69 94 LYS A N 1
ATOM 752 C CA . LYS A 1 94 ? -12.387 -3.343 4.248 1.00 91.69 94 LYS A CA 1
ATOM 753 C C . LYS A 1 94 ? -12.146 -3.045 5.724 1.00 91.69 94 LYS A C 1
ATOM 755 O O . LYS A 1 94 ? -12.362 -3.938 6.541 1.00 91.69 94 LYS A O 1
ATOM 760 N N . ALA A 1 95 ? -11.718 -1.827 6.032 1.00 84.25 95 ALA A N 1
ATOM 761 C CA . ALA A 1 95 ? -11.660 -1.364 7.411 1.00 84.25 95 ALA A CA 1
ATOM 762 C C . ALA A 1 95 ? -13.089 -1.373 7.987 1.00 84.25 95 ALA A C 1
ATOM 764 O O . ALA A 1 95 ? -14.039 -1.044 7.267 1.00 84.25 95 ALA A O 1
ATOM 765 N N . GLN A 1 96 ? -13.235 -1.843 9.226 1.00 66.94 96 GLN A N 1
ATOM 766 C CA . GLN A 1 96 ? -14.506 -1.813 9.956 1.00 66.94 96 GLN A CA 1
ATOM 767 C C . GLN A 1 96 ? -14.721 -0.464 10.632 1.00 66.94 96 GLN A C 1
ATOM 769 O O . GLN A 1 96 ? -13.712 0.138 11.064 1.00 66.94 96 GLN A O 1
#

Foldseek 3Di:
DVVVVCCVVPPDDDDDDDDDDDDDDPPPDLWQDWDDPVLLVVLVVLQVVCPQFKDAQDDSRRDTPVLSSLSVCCVVVVPVVSVVVCVVVRRMPTDD

Mean predicted aligned error: 11.51 Å